Protein AF-A0A6A3MRA4-F1 (afdb_monomer)

Organism: NCBI:txid129364

Sequence (98 aa):
MQARHIGLDDGKKVLSVEVVTGSGERVVSTRAVMKQAPMAFVFTGQGSAAVNMDMDRYQESSVACEIWNRGDVTQHVRFLHPRDGAQEPEVHYGALWR

Nearest PDB structures (foldseek):
  6ta1-assembly1_G  TM=9.626E-01  e=5.360E-03  Saccharomyces cerevisiae S288C
  4nw4-assembly1_A  TM=3.435E-01  e=2.112E+00  Enterococcus faecalis V583
  4kh8-assembly1_A  TM=2.856E-01  e=4.492E+00  Enterococcus faecalis V583
  7a5k-assembly1_a3  TM=2.509E-01  e=7.431E+00  Homo sapiens
  6i9r-assembly1_a  TM=2.337E-01  e=5.777E+00  Homo sapiens

pLDDT: mean 81.36, std 22.24, range [33.72, 97.88]

Mean predicted aligned error: 11.52 Å

Solvent-accessible surface area (backbone atoms only — not comparable to full-atom values): 6564 Å² total; per-residue (Å²): 109,50,76,42,84,75,50,73,57,95,78,18,41,29,30,45,35,40,34,49,50,99,88,65,52,76,79,44,76,48,78,48,81,41,82,58,79,94,82,84,90,83,82,86,65,90,88,74,80,58,90,73,63,65,50,69,48,37,75,76,29,70,69,49,34,52,55,50,53,54,49,52,58,55,51,60,63,66,72,72,67,88,72,91,90,67,84,80,79,85,76,84,86,81,75,78,91,124

Foldseek 3Di:
DDWDFDDADPQWTKIWDWDADPVRHTDDTDIDTGHDDDDDDDDDDPPPDDVCPCVVVCVVDPVNVVVVVVVVVVVVVVVPDDDDDDDDDPDPPPDDDD

Secondary structure (DSSP, 8-state):
-EEEEEEEETTEEEEEEEEE-TT--EEEEEEEEEPPPP-------TT---TTTTHHHHHH-HHHHHHHHHHHHHHHHHTT---S--------------

Structure (mmCIF, N/CA/C/O backbone):
data_AF-A0A6A3MRA4-F1
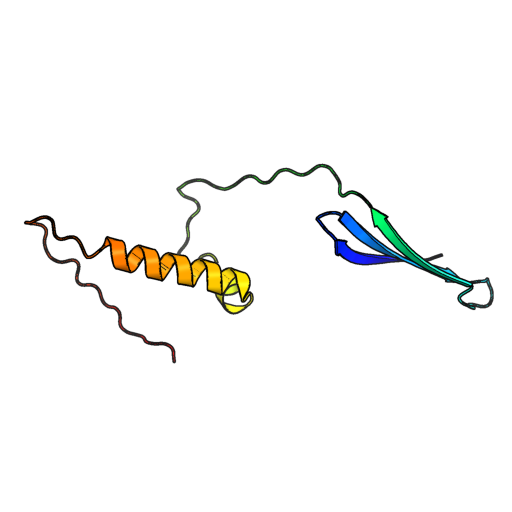#
_entry.id   AF-A0A6A3MRA4-F1
#
loop_
_atom_site.group_PDB
_atom_site.id
_atom_site.type_symbol
_atom_site.label_atom_id
_atom_site.label_alt_id
_atom_site.label_comp_id
_atom_site.label_asym_id
_atom_site.label_entity_id
_atom_site.label_seq_id
_atom_site.pdbx_PDB_ins_code
_atom_site.Cartn_x
_atom_site.Cartn_y
_atom_site.Cartn_z
_atom_site.occupancy
_atom_site.B_iso_or_equiv
_atom_site.auth_seq_id
_atom_site.auth_comp_id
_atom_site.auth_asym_id
_atom_site.auth_atom_id
_atom_site.pdbx_PDB_model_num
ATOM 1 N N . MET A 1 1 ? -15.451 11.817 20.357 1.00 85.56 1 MET A N 1
ATOM 2 C CA . MET A 1 1 ? -15.254 10.769 19.328 1.00 85.56 1 MET A CA 1
ATOM 3 C C . MET A 1 1 ? -13.976 11.081 18.570 1.00 85.56 1 MET A C 1
ATOM 5 O O . MET A 1 1 ? -13.756 12.245 18.265 1.00 85.56 1 MET A O 1
ATOM 9 N N . GLN A 1 2 ? -13.145 10.079 18.296 1.00 93.75 2 GLN A N 1
ATOM 10 C CA . GLN A 1 2 ? -11.906 10.199 17.529 1.00 93.75 2 GLN A CA 1
ATOM 11 C C . GLN A 1 2 ? -11.870 9.118 16.445 1.00 93.75 2 GLN A C 1
ATOM 13 O O . GLN A 1 2 ? -12.269 7.983 16.696 1.00 93.75 2 GLN A O 1
ATOM 18 N N . ALA A 1 3 ? -11.393 9.466 15.251 1.00 95.25 3 ALA A N 1
ATOM 19 C CA . ALA A 1 3 ? -11.182 8.527 14.156 1.00 95.25 3 ALA A CA 1
ATOM 20 C C . ALA A 1 3 ? -9.751 8.676 13.629 1.00 95.25 3 ALA A C 1
ATOM 22 O O . ALA A 1 3 ? -9.308 9.787 13.347 1.00 95.25 3 ALA A O 1
ATOM 23 N N . ARG A 1 4 ? -9.025 7.563 13.507 1.00 96.50 4 ARG A N 1
ATOM 24 C CA . ARG A 1 4 ? -7.625 7.531 13.060 1.00 96.50 4 ARG A CA 1
ATOM 25 C C . ARG A 1 4 ? -7.478 6.583 11.882 1.00 96.50 4 ARG A C 1
ATOM 27 O O . ARG A 1 4 ? -7.950 5.453 11.953 1.00 96.50 4 ARG A O 1
ATOM 34 N N . HIS A 1 5 ? -6.820 7.027 10.814 1.00 96.62 5 HIS A N 1
ATOM 35 C CA . HIS A 1 5 ? -6.440 6.145 9.712 1.00 96.62 5 HIS A CA 1
ATOM 36 C C . HIS A 1 5 ? -5.337 5.201 10.184 1.00 96.62 5 HIS A C 1
ATOM 38 O O . HIS A 1 5 ? -4.298 5.662 10.645 1.00 96.62 5 HIS A O 1
ATOM 44 N N . ILE A 1 6 ? -5.589 3.896 10.092 1.00 97.38 6 ILE A N 1
ATOM 45 C CA . ILE A 1 6 ? -4.681 2.860 10.604 1.00 97.38 6 ILE A CA 1
ATOM 46 C C . ILE A 1 6 ? -4.144 1.931 9.515 1.00 97.38 6 ILE A C 1
ATOM 48 O O . ILE A 1 6 ? -3.298 1.092 9.801 1.00 97.38 6 ILE A O 1
ATOM 52 N N . GLY A 1 7 ? -4.618 2.060 8.276 1.00 96.75 7 GLY A N 1
ATOM 53 C CA . GLY A 1 7 ? -4.109 1.268 7.165 1.00 96.75 7 GLY A CA 1
ATOM 54 C C . GLY A 1 7 ? -5.094 1.130 6.016 1.00 96.75 7 GLY A C 1
ATOM 55 O O . GLY A 1 7 ? -6.135 1.792 5.970 1.00 96.75 7 GLY A O 1
ATOM 56 N N . LEU A 1 8 ? -4.747 0.235 5.097 1.00 96.81 8 LEU A N 1
ATOM 57 C CA . LEU A 1 8 ? -5.537 -0.091 3.918 1.00 96.81 8 LEU A CA 1
ATOM 58 C C . LEU A 1 8 ? -5.953 -1.561 3.930 1.00 96.81 8 LEU A C 1
ATOM 60 O O . LEU A 1 8 ? -5.242 -2.410 4.460 1.00 96.81 8 LEU A O 1
ATOM 64 N N . ASP A 1 9 ? -7.101 -1.836 3.326 1.00 96.12 9 ASP A N 1
ATOM 65 C CA . ASP A 1 9 ? -7.666 -3.170 3.151 1.00 96.12 9 ASP A CA 1
ATOM 66 C C . ASP A 1 9 ? -8.297 -3.237 1.761 1.00 96.12 9 ASP A C 1
ATOM 68 O O . ASP A 1 9 ? -9.292 -2.558 1.503 1.00 96.12 9 ASP A O 1
ATOM 72 N N . ASP A 1 10 ? -7.648 -3.948 0.839 1.00 95.00 10 ASP A N 1
ATOM 73 C CA . ASP A 1 10 ? -8.056 -4.035 -0.571 1.00 95.00 10 ASP A CA 1
ATOM 74 C C . ASP A 1 10 ? -8.335 -2.651 -1.204 1.00 95.00 10 ASP A C 1
ATOM 76 O O . ASP A 1 10 ? -9.408 -2.351 -1.730 1.00 95.00 10 ASP A O 1
ATOM 80 N N . GLY A 1 11 ? -7.388 -1.721 -1.024 1.00 93.12 11 GLY A N 1
ATOM 81 C CA . GLY A 1 11 ? -7.504 -0.340 -1.509 1.00 93.12 11 GLY A CA 1
ATOM 82 C C . GLY A 1 11 ? -8.527 0.534 -0.765 1.00 93.12 11 GLY A C 1
ATOM 83 O O . GLY A 1 11 ? -8.666 1.717 -1.076 1.00 93.12 11 GLY A O 1
ATOM 84 N N . LYS A 1 12 ? -9.232 0.016 0.247 1.00 96.75 12 LYS A N 1
ATOM 85 C CA . LYS A 1 12 ? -10.144 0.787 1.111 1.00 96.75 12 LYS A CA 1
ATOM 86 C C . LYS A 1 12 ? -9.393 1.316 2.327 1.00 96.75 12 LYS A C 1
ATOM 88 O O . LYS A 1 12 ? -8.517 0.646 2.863 1.00 96.75 12 LYS A O 1
ATOM 93 N N . LYS A 1 13 ? -9.736 2.521 2.787 1.00 96.81 13 LYS A N 1
ATOM 94 C CA . LYS A 1 13 ? -9.187 3.077 4.031 1.00 96.81 13 LYS A CA 1
ATOM 95 C C . LYS A 1 13 ? -9.789 2.363 5.226 1.00 96.81 13 LYS A C 1
ATOM 97 O O . LYS A 1 13 ? -11.003 2.179 5.296 1.00 96.81 13 LYS A O 1
ATOM 102 N N . VAL A 1 14 ? -8.940 2.049 6.190 1.00 97.88 14 VAL A N 1
ATOM 103 C CA . VAL A 1 14 ? -9.332 1.485 7.473 1.00 97.88 14 VAL A CA 1
ATOM 104 C C . VAL A 1 14 ? -9.158 2.543 8.551 1.00 97.88 14 VAL A C 1
ATOM 106 O O . VAL A 1 14 ? -8.061 3.070 8.751 1.00 97.88 14 VAL A O 1
ATOM 109 N N . LEU A 1 15 ? -10.240 2.847 9.262 1.00 97.50 15 LEU A N 1
ATOM 110 C CA . LEU A 1 15 ? -10.239 3.769 10.390 1.00 97.50 15 LEU A CA 1
ATOM 111 C C . LEU A 1 15 ? -10.461 3.007 11.698 1.00 97.50 15 LEU A C 1
ATOM 113 O O . LEU A 1 15 ? -11.393 2.208 11.792 1.00 97.50 15 LEU A O 1
ATOM 117 N N . SER A 1 16 ? -9.651 3.302 12.712 1.00 97.06 16 SER A N 1
ATOM 118 C CA . SER A 1 16 ? -9.997 3.017 14.106 1.00 97.06 16 SER A CA 1
ATOM 119 C C . SER A 1 16 ? -10.868 4.153 14.624 1.00 97.06 16 SER A C 1
ATOM 121 O O . SER A 1 16 ? -10.469 5.316 14.533 1.00 97.06 16 SER A O 1
ATOM 123 N N . VAL A 1 17 ? -12.049 3.829 15.139 1.00 96.94 17 VAL A N 1
ATOM 124 C CA . VAL A 1 17 ? -13.006 4.793 15.682 1.00 96.94 17 VAL A CA 1
ATOM 125 C C . VAL A 1 17 ? -13.213 4.515 17.163 1.00 96.94 17 VAL A C 1
ATOM 127 O O . VAL A 1 17 ? -13.580 3.408 17.558 1.00 96.94 17 VAL A O 1
ATOM 130 N N . GLU A 1 18 ? -13.010 5.545 17.976 1.00 96.69 18 GLU A N 1
ATOM 131 C CA . GLU A 1 18 ? -13.149 5.500 19.427 1.00 96.69 18 GLU A CA 1
ATOM 132 C C . GLU A 1 18 ? -14.124 6.579 19.902 1.00 96.69 18 GLU A C 1
ATOM 134 O O . GLU A 1 18 ? -14.044 7.752 19.521 1.00 96.69 18 GLU A O 1
ATOM 139 N N . VAL A 1 19 ? -15.058 6.195 20.767 1.00 95.81 19 VAL A N 1
ATOM 140 C CA . VAL A 1 19 ? -15.954 7.133 21.451 1.00 95.81 19 VAL A CA 1
ATOM 141 C C . VAL A 1 19 ? -15.642 7.079 22.936 1.00 95.81 19 VAL A C 1
ATOM 143 O O . VAL A 1 19 ? -15.592 5.999 23.524 1.00 95.81 19 VAL A O 1
ATOM 146 N N . VAL A 1 20 ? -15.428 8.257 23.516 1.00 94.69 20 VAL A N 1
ATOM 147 C CA . VAL A 1 20 ? -15.178 8.452 24.943 1.00 94.69 20 VAL A CA 1
ATOM 148 C C . VAL A 1 20 ? -16.291 9.306 25.540 1.00 94.69 20 VAL A C 1
ATOM 150 O O . VAL A 1 20 ? -16.839 10.169 24.847 1.00 94.69 20 VAL A O 1
ATOM 153 N N . THR A 1 21 ? -16.632 9.056 26.799 1.00 92.88 21 THR A N 1
ATOM 154 C CA . THR A 1 21 ? -17.547 9.890 27.589 1.00 92.88 21 THR A CA 1
ATOM 155 C C . THR A 1 21 ? -16.887 11.221 27.961 1.00 92.88 21 THR A C 1
ATOM 157 O O . THR A 1 21 ? -15.685 11.414 27.772 1.00 92.88 21 THR A O 1
ATOM 160 N N . GLY A 1 22 ? -17.657 12.142 28.553 1.00 90.50 22 GLY A N 1
ATOM 161 C CA . GLY A 1 22 ? -17.105 13.382 29.113 1.00 90.50 22 GLY A CA 1
ATOM 162 C C . GLY A 1 22 ? -16.084 13.157 30.240 1.00 90.50 22 GLY A C 1
ATOM 163 O O . GLY A 1 22 ? -15.242 14.019 30.462 1.00 90.50 22 GLY A O 1
ATOM 164 N N . SER A 1 23 ? -16.116 11.996 30.909 1.00 92.94 23 SER A N 1
ATOM 165 C CA . SER A 1 23 ? -15.128 11.590 31.920 1.00 92.94 23 SER A CA 1
ATOM 166 C C . SER A 1 23 ? -13.880 10.916 31.330 1.00 92.94 23 SER A C 1
ATOM 168 O O . SER A 1 23 ? -12.972 10.565 32.077 1.00 92.94 23 SER A O 1
ATOM 170 N N . GLY A 1 24 ? -13.813 10.734 30.006 1.00 88.75 24 GLY A N 1
ATOM 171 C CA . GLY A 1 24 ? -12.684 10.100 29.318 1.00 88.75 24 GLY A CA 1
ATOM 172 C C . GLY A 1 24 ? -12.749 8.571 29.246 1.00 88.75 24 GLY A C 1
ATOM 173 O O . GLY A 1 24 ? -11.842 7.947 28.699 1.00 88.75 24 GLY A O 1
ATOM 174 N N . GLU A 1 25 ? -13.820 7.950 29.742 1.00 92.94 25 GLU A N 1
ATOM 175 C CA . GLU A 1 25 ? -14.018 6.504 29.644 1.00 92.94 25 GLU A CA 1
ATOM 176 C C . GLU A 1 25 ? -14.352 6.100 28.202 1.00 92.94 25 GLU A C 1
ATOM 178 O O . GLU A 1 25 ? -15.258 6.659 27.578 1.00 92.94 25 GLU A O 1
ATOM 183 N N . ARG A 1 26 ? -13.631 5.115 27.655 1.00 92.75 26 ARG A N 1
ATOM 184 C CA . ARG A 1 26 ? -13.883 4.594 26.305 1.00 92.75 26 ARG A CA 1
ATOM 185 C C . ARG A 1 26 ? -15.095 3.667 26.310 1.00 92.75 26 ARG A C 1
ATOM 187 O O . ARG A 1 26 ? -15.033 2.571 26.853 1.00 92.75 26 ARG A O 1
ATOM 194 N N . VAL A 1 27 ? -16.139 4.073 25.597 1.00 95.31 27 VAL A N 1
ATOM 195 C CA . VAL A 1 27 ? -17.417 3.348 25.509 1.00 95.31 27 VAL A CA 1
ATOM 196 C C . VAL A 1 27 ? -17.605 2.599 24.195 1.00 95.31 27 VAL A C 1
ATOM 198 O O . VAL A 1 27 ? -18.325 1.608 24.152 1.00 95.31 27 VAL A O 1
ATOM 201 N N . VAL A 1 28 ? -16.944 3.031 23.117 1.00 94.81 28 VAL A N 1
ATOM 202 C CA . VAL A 1 28 ? -16.987 2.340 21.818 1.00 94.81 28 VAL A CA 1
ATOM 203 C C . VAL A 1 28 ? -15.588 2.263 21.231 1.00 94.81 28 VAL A C 1
ATOM 205 O O . VAL A 1 28 ? -14.839 3.241 21.259 1.00 94.81 28 VAL A O 1
ATOM 208 N N . SER A 1 29 ? -15.263 1.107 20.656 1.00 95.38 29 SER A N 1
ATOM 209 C CA . SER A 1 29 ? -14.085 0.903 19.821 1.00 95.38 29 SER A CA 1
ATOM 210 C C . SER A 1 29 ? -14.465 0.023 18.643 1.00 95.38 29 SER A C 1
ATOM 212 O O . SER A 1 29 ? -14.958 -1.087 18.830 1.00 95.38 29 SER A O 1
ATOM 214 N N . THR A 1 30 ? -14.302 0.544 17.431 1.00 96.31 30 THR A N 1
ATOM 215 C CA . THR A 1 30 ? -14.708 -0.157 16.212 1.00 96.31 30 THR A CA 1
ATOM 216 C C . THR A 1 30 ? -13.789 0.164 15.037 1.00 96.31 30 THR A C 1
ATOM 218 O O . THR A 1 30 ? -13.040 1.143 15.059 1.00 96.31 30 THR A O 1
ATOM 221 N N . ARG A 1 31 ? -13.856 -0.675 14.002 1.00 96.50 31 ARG A N 1
ATOM 222 C CA . ARG A 1 31 ? -13.145 -0.511 12.734 1.00 96.50 31 ARG A CA 1
ATOM 223 C C . ARG A 1 31 ? -14.144 -0.128 11.649 1.00 96.50 31 ARG A C 1
ATOM 225 O O . ARG A 1 31 ? -15.112 -0.847 11.421 1.00 96.50 31 ARG A O 1
ATOM 232 N N . ALA A 1 32 ? -13.877 0.966 10.944 1.00 96.31 32 ALA A N 1
ATOM 233 C CA . ALA A 1 32 ? -14.630 1.357 9.756 1.00 96.31 32 ALA A CA 1
ATOM 234 C C . ALA A 1 32 ? -13.784 1.130 8.499 1.00 96.31 32 ALA A C 1
ATOM 236 O O . ALA A 1 32 ? -12.624 1.538 8.448 1.00 96.31 32 ALA A O 1
ATOM 237 N N . VAL A 1 33 ? -14.369 0.492 7.485 1.00 97.00 33 VAL A N 1
ATOM 238 C CA . VAL A 1 33 ? -13.748 0.282 6.171 1.00 97.00 33 VAL A CA 1
ATOM 239 C C . VAL A 1 33 ? -14.477 1.158 5.159 1.00 97.00 33 VAL A C 1
ATOM 241 O O . VAL A 1 33 ? -15.688 1.036 4.990 1.00 97.00 33 VAL A O 1
ATOM 244 N N . MET A 1 34 ? -13.756 2.069 4.507 1.00 95.56 34 MET A N 1
ATOM 245 C CA . MET A 1 34 ? -14.337 3.092 3.636 1.00 95.56 34 MET A CA 1
ATOM 246 C C 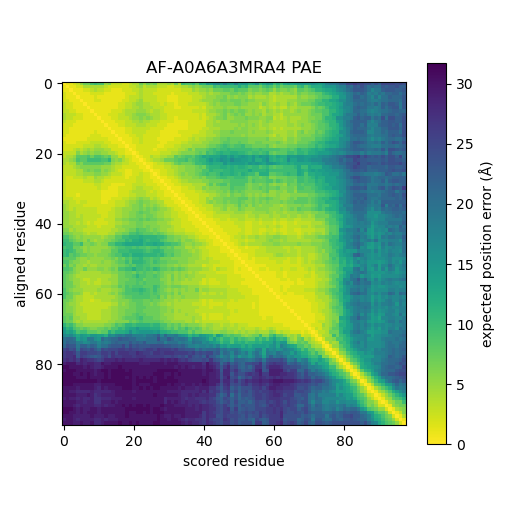. MET A 1 34 ? -13.634 3.151 2.282 1.00 95.56 34 MET A C 1
ATOM 248 O O . MET A 1 34 ? -12.415 3.013 2.187 1.00 95.56 34 MET A O 1
ATOM 252 N N . LYS A 1 35 ? -14.403 3.394 1.217 1.00 96.00 35 LYS A N 1
ATOM 253 C CA . LYS A 1 35 ? -13.864 3.555 -0.138 1.00 96.00 35 LYS A CA 1
ATOM 254 C C . LYS A 1 35 ? -12.934 4.776 -0.207 1.00 96.00 35 LYS A C 1
ATOM 256 O O . LYS A 1 35 ? -13.227 5.816 0.382 1.00 96.00 35 LYS A O 1
ATOM 261 N N . GLN A 1 36 ? -11.830 4.656 -0.941 1.00 94.69 36 GLN A N 1
ATOM 262 C CA . GLN A 1 36 ? -10.993 5.800 -1.308 1.00 94.69 36 GLN A CA 1
ATOM 263 C C . GLN A 1 36 ? -11.671 6.679 -2.369 1.00 94.69 36 GLN A C 1
ATOM 265 O O . GLN A 1 36 ? -12.598 6.249 -3.061 1.00 94.69 36 GLN A O 1
ATOM 270 N N . ALA A 1 37 ? -11.203 7.923 -2.497 1.00 95.19 37 ALA A N 1
ATOM 271 C CA . ALA A 1 37 ? -11.595 8.769 -3.618 1.00 95.19 37 ALA A CA 1
ATOM 272 C C . ALA A 1 37 ? -11.226 8.084 -4.952 1.00 95.19 37 ALA A C 1
ATOM 274 O O . ALA A 1 37 ? -10.251 7.328 -4.985 1.00 95.19 37 ALA A O 1
ATOM 275 N N . PRO A 1 38 ? -11.983 8.315 -6.041 1.00 95.81 38 PRO A N 1
ATOM 276 C CA . PRO A 1 38 ? -11.623 7.801 -7.358 1.00 95.81 38 PRO A CA 1
ATOM 277 C C . PRO A 1 38 ? -10.181 8.169 -7.721 1.00 95.81 38 PRO A C 1
ATOM 279 O O . PRO A 1 38 ? -9.770 9.315 -7.548 1.00 95.81 38 PRO A O 1
ATOM 282 N N . MET A 1 39 ? -9.425 7.189 -8.211 1.00 94.31 39 MET A N 1
ATOM 283 C CA . MET A 1 39 ? -8.003 7.334 -8.504 1.00 94.31 39 MET A CA 1
ATOM 284 C C . MET A 1 39 ? -7.638 6.613 -9.799 1.00 94.31 39 MET A C 1
ATOM 286 O O . MET A 1 39 ? -8.251 5.603 -10.147 1.00 94.31 39 MET A O 1
ATOM 290 N N . ALA A 1 40 ? -6.635 7.139 -10.497 1.00 96.44 40 ALA A N 1
ATOM 291 C CA . ALA A 1 40 ? -6.076 6.556 -11.708 1.00 96.44 40 ALA A CA 1
ATOM 292 C C . ALA A 1 40 ? -4.555 6.438 -11.559 1.00 96.44 40 ALA A C 1
ATOM 294 O O . ALA A 1 40 ? -3.917 7.329 -10.998 1.00 96.44 40 ALA A O 1
ATOM 295 N N . PHE A 1 41 ? -3.985 5.350 -12.077 1.00 94.88 41 PHE A N 1
ATOM 296 C CA . PHE A 1 41 ? -2.540 5.158 -12.175 1.00 94.88 41 PHE A CA 1
ATOM 297 C C . PHE A 1 41 ? -2.098 5.483 -13.602 1.00 94.88 41 PHE A C 1
ATOM 299 O O . PHE A 1 41 ? -2.604 4.890 -14.553 1.00 94.88 41 PHE A O 1
ATOM 306 N N . VAL A 1 42 ? -1.171 6.429 -13.748 1.00 96.19 42 VAL A N 1
ATOM 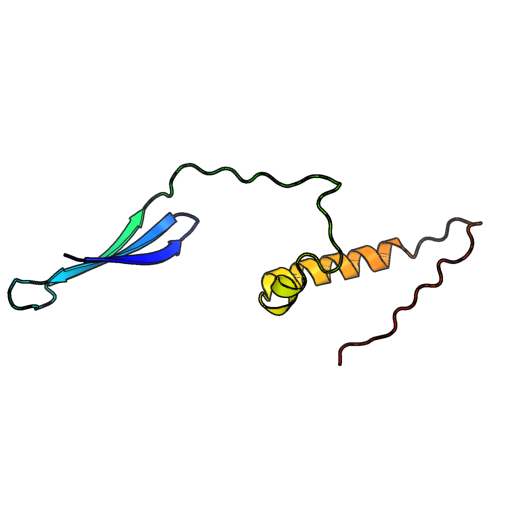307 C CA . VAL A 1 42 ? -0.592 6.823 -15.038 1.00 96.19 42 VAL A CA 1
ATOM 308 C C . VAL A 1 42 ? 0.909 6.586 -14.964 1.00 96.19 42 VAL A C 1
ATOM 310 O O . VAL A 1 42 ? 1.565 7.065 -14.042 1.00 96.19 42 VAL A O 1
ATOM 313 N N . PHE A 1 43 ? 1.438 5.824 -15.916 1.00 95.88 43 PHE A N 1
ATOM 314 C CA . PHE A 1 43 ? 2.844 5.431 -15.957 1.00 95.88 43 PHE A CA 1
ATOM 315 C C . PHE A 1 43 ? 3.610 6.324 -16.932 1.00 95.88 43 PHE A C 1
ATOM 317 O O . PHE A 1 43 ? 3.110 6.642 -18.013 1.00 95.88 43 PHE A O 1
ATOM 324 N N . THR A 1 44 ? 4.812 6.745 -16.545 1.00 95.44 44 THR A N 1
ATOM 325 C CA . THR A 1 44 ? 5.669 7.585 -17.386 1.00 95.44 44 THR A CA 1
ATOM 326 C C . THR A 1 44 ? 6.240 6.793 -18.560 1.00 95.44 44 THR A C 1
ATOM 328 O O . THR A 1 44 ? 6.487 5.592 -18.463 1.00 95.44 44 THR A O 1
ATOM 331 N N . GLY A 1 45 ? 6.438 7.478 -19.687 1.00 94.19 45 GLY A N 1
ATOM 332 C CA . GLY A 1 45 ? 7.059 6.907 -20.880 1.00 94.19 45 GLY A CA 1
ATOM 333 C C . GLY A 1 45 ? 8.582 7.061 -20.903 1.00 94.19 45 GLY A C 1
ATOM 334 O O . GLY A 1 45 ? 9.215 7.463 -19.929 1.00 94.19 45 GLY A O 1
ATOM 335 N N . GLN A 1 46 ? 9.169 6.773 -22.064 1.00 93.62 46 GLN A N 1
ATOM 336 C CA . GLN A 1 46 ? 10.593 6.985 -22.332 1.00 93.62 46 GLN A CA 1
ATOM 337 C C . GLN A 1 46 ? 11.030 8.444 -22.099 1.00 93.62 46 GLN A C 1
ATOM 339 O O . GLN A 1 46 ? 10.267 9.378 -22.341 1.00 93.62 46 GLN A O 1
ATOM 344 N N . GLY A 1 47 ? 12.282 8.636 -21.677 1.00 94.44 47 GLY A N 1
ATOM 345 C CA . GLY A 1 47 ? 12.871 9.957 -21.417 1.00 94.44 47 GLY A CA 1
ATOM 346 C C . GLY A 1 47 ? 12.826 10.411 -19.954 1.00 94.44 47 GLY A C 1
ATOM 347 O O . GLY A 1 47 ? 13.512 11.366 -19.614 1.00 94.44 47 GLY A O 1
ATOM 348 N N . SER A 1 48 ? 12.091 9.715 -19.078 1.00 94.81 48 SER A N 1
ATOM 349 C CA . SER A 1 48 ? 12.082 9.991 -17.631 1.00 94.81 48 SER A CA 1
ATOM 350 C C . SER A 1 48 ? 13.081 9.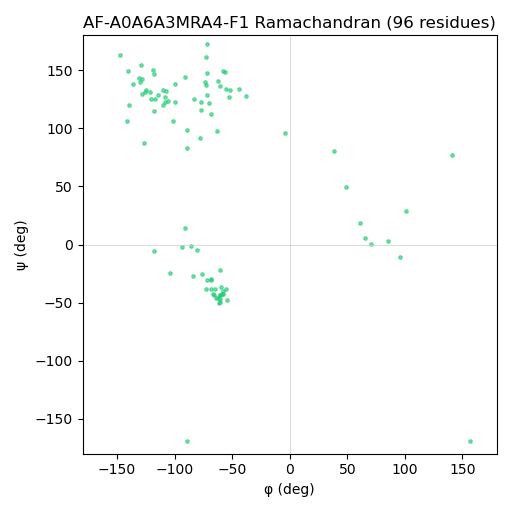151 -16.824 1.00 94.81 48 SER A C 1
ATOM 352 O O . SER A 1 48 ? 13.140 9.292 -15.606 1.00 94.81 48 SER A O 1
ATOM 354 N N . ALA A 1 49 ? 13.818 8.242 -17.469 1.00 91.25 49 ALA A N 1
ATOM 355 C CA . ALA A 1 49 ? 14.744 7.340 -16.788 1.00 91.25 49 ALA A CA 1
ATOM 356 C C . ALA A 1 49 ? 16.010 8.075 -16.320 1.00 91.25 49 ALA A C 1
ATOM 358 O O . ALA A 1 49 ? 16.569 8.890 -17.056 1.00 91.25 49 ALA A O 1
ATOM 359 N N . ALA A 1 50 ? 16.485 7.736 -15.122 1.00 92.12 50 ALA A N 1
ATOM 360 C CA . ALA A 1 50 ? 17.714 8.258 -14.534 1.00 92.12 50 ALA A CA 1
ATOM 361 C C . ALA A 1 50 ? 18.615 7.117 -14.035 1.00 92.12 50 ALA A C 1
ATOM 363 O O . ALA A 1 50 ? 18.140 6.027 -13.710 1.00 92.12 50 ALA A O 1
ATOM 364 N N . VAL A 1 51 ? 19.925 7.369 -13.963 1.00 90.94 51 VAL A N 1
ATOM 365 C CA . VAL A 1 51 ? 20.878 6.430 -13.346 1.00 90.94 51 VAL A CA 1
ATOM 366 C C . VAL A 1 51 ? 20.495 6.229 -11.878 1.00 90.94 51 VAL A C 1
ATOM 368 O O . VAL A 1 51 ? 20.173 7.196 -11.194 1.00 90.94 51 VAL A O 1
ATOM 371 N N . ASN A 1 52 ? 20.530 4.979 -11.407 1.00 89.31 52 ASN A N 1
ATOM 372 C CA . ASN A 1 52 ? 20.107 4.567 -10.060 1.00 89.31 52 ASN A CA 1
ATOM 373 C C . ASN A 1 52 ? 18.631 4.835 -9.713 1.00 89.31 52 ASN A C 1
ATOM 375 O O . ASN A 1 52 ? 18.267 4.799 -8.537 1.00 89.31 52 ASN A O 1
ATOM 379 N N . MET A 1 53 ? 17.762 5.055 -10.706 1.00 91.62 53 MET A N 1
ATOM 380 C CA . MET A 1 53 ? 16.320 5.139 -10.465 1.00 91.62 53 MET A CA 1
ATOM 381 C C . MET A 1 53 ? 15.818 3.877 -9.743 1.00 91.62 53 MET A C 1
ATOM 383 O O . MET A 1 53 ? 16.174 2.761 -10.114 1.00 91.62 53 MET A O 1
ATOM 387 N N . ASP A 1 54 ? 14.999 4.077 -8.708 1.00 91.75 54 ASP A N 1
ATOM 388 C CA . ASP A 1 54 ? 14.361 3.041 -7.881 1.00 91.75 54 ASP A CA 1
ATOM 389 C C . ASP A 1 54 ? 15.287 2.148 -7.028 1.00 91.75 54 ASP A C 1
ATOM 391 O O . ASP A 1 54 ? 14.788 1.260 -6.332 1.00 91.75 54 ASP A O 1
ATOM 395 N N . MET A 1 55 ? 16.600 2.409 -6.980 1.00 92.69 55 MET A N 1
ATOM 396 C CA . MET A 1 55 ? 17.529 1.607 -6.164 1.00 92.69 55 MET A CA 1
ATOM 397 C C . MET A 1 55 ? 17.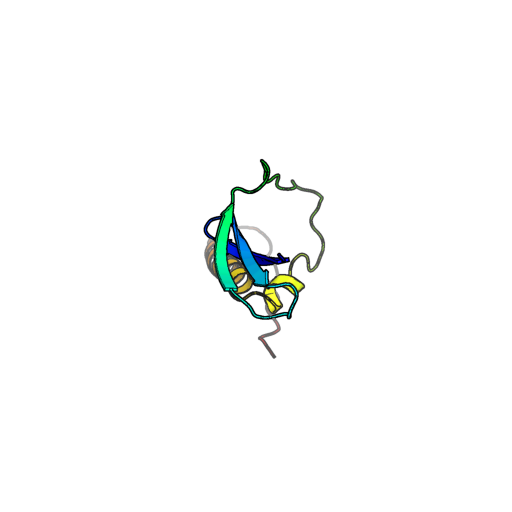328 1.783 -4.652 1.00 92.69 55 MET A C 1
ATOM 399 O O . MET A 1 55 ? 17.475 0.817 -3.906 1.00 92.69 55 MET A O 1
ATOM 403 N N . ASP A 1 56 ? 16.885 2.956 -4.191 1.00 94.50 56 ASP A N 1
ATOM 404 C CA . ASP A 1 56 ? 16.485 3.140 -2.786 1.00 94.50 56 ASP A CA 1
ATOM 405 C C . ASP A 1 56 ? 15.316 2.205 -2.434 1.00 94.50 56 ASP A C 1
ATOM 407 O O . ASP A 1 56 ? 15.317 1.499 -1.425 1.00 94.50 56 ASP A O 1
ATOM 411 N N . ARG A 1 57 ? 14.331 2.108 -3.336 1.00 91.00 57 ARG A N 1
ATOM 412 C CA . ARG A 1 57 ? 13.155 1.255 -3.139 1.00 91.00 57 ARG A CA 1
ATOM 413 C C . ARG A 1 57 ? 13.486 -0.230 -3.259 1.00 91.00 57 ARG A C 1
ATOM 415 O O . ARG A 1 57 ? 12.852 -1.037 -2.580 1.00 91.00 57 ARG A O 1
ATOM 422 N N . TYR A 1 58 ? 14.474 -0.583 -4.080 1.00 92.69 58 TYR A N 1
ATOM 423 C CA . TYR A 1 58 ? 15.041 -1.928 -4.136 1.00 92.69 58 TYR A CA 1
ATOM 424 C C . TYR A 1 58 ? 15.610 -2.354 -2.773 1.00 92.69 58 TYR A C 1
ATOM 426 O O . TYR A 1 58 ? 15.358 -3.473 -2.333 1.00 92.69 58 TYR A O 1
ATOM 434 N N . GLN A 1 59 ? 16.322 -1.461 -2.078 1.00 93.50 59 GLN A N 1
ATOM 435 C CA . GLN A 1 59 ? 16.906 -1.755 -0.765 1.00 93.50 59 GLN A CA 1
ATOM 436 C C . GLN A 1 59 ? 15.856 -1.834 0.352 1.00 93.50 59 GLN A C 1
ATOM 438 O O . GLN A 1 59 ? 15.953 -2.688 1.232 1.00 93.50 59 GLN A O 1
ATOM 443 N N . GLU A 1 60 ? 14.8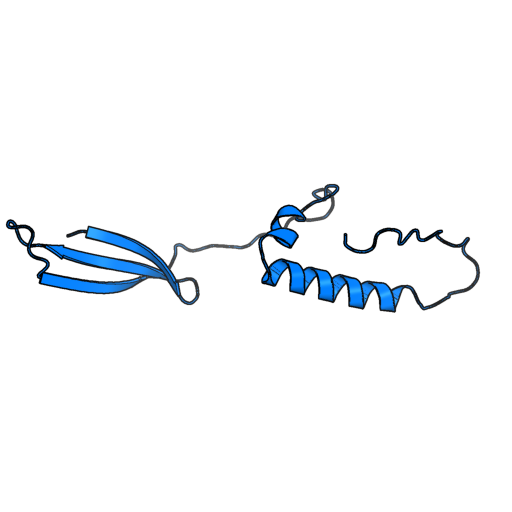41 -0.969 0.321 1.00 97.00 60 GLU A N 1
ATOM 444 C CA . GLU A 1 60 ? 13.852 -0.863 1.403 1.00 97.00 60 GLU A CA 1
ATOM 445 C C . GLU A 1 60 ? 12.696 -1.871 1.306 1.00 97.00 60 GLU A C 1
ATOM 447 O O . GLU A 1 60 ? 12.083 -2.217 2.318 1.00 97.00 60 GLU A O 1
ATOM 452 N N . SER A 1 61 ? 12.345 -2.328 0.099 1.00 96.75 61 SER A N 1
ATOM 453 C CA . SER A 1 61 ? 11.156 -3.152 -0.131 1.00 96.75 61 SER A CA 1
ATOM 454 C C . SER A 1 61 ? 11.515 -4.530 -0.671 1.00 96.75 61 SER A C 1
ATOM 456 O O . SER A 1 61 ? 11.924 -4.675 -1.820 1.00 96.75 61 SER A O 1
ATOM 458 N N . SER A 1 62 ? 11.240 -5.571 0.121 1.00 96.69 62 SER A N 1
ATOM 459 C CA . SER A 1 62 ? 11.399 -6.969 -0.303 1.00 96.69 62 SER A CA 1
ATOM 460 C C . SER A 1 62 ? 10.623 -7.292 -1.583 1.00 96.69 62 SER A C 1
ATOM 462 O O . SER A 1 62 ? 11.138 -7.984 -2.455 1.00 96.69 62 SER A O 1
ATOM 464 N N . VAL A 1 63 ? 9.417 -6.734 -1.732 1.00 96.00 63 VAL A N 1
ATOM 465 C CA . VAL A 1 63 ? 8.583 -6.901 -2.931 1.00 96.00 63 VAL A CA 1
ATOM 466 C C . VAL A 1 63 ? 9.228 -6.242 -4.151 1.00 96.00 63 VAL A C 1
ATOM 468 O O . VAL A 1 63 ? 9.247 -6.835 -5.226 1.00 96.00 63 VAL A O 1
ATOM 471 N N . ALA A 1 64 ? 9.771 -5.028 -4.005 1.00 93.38 64 ALA A N 1
ATOM 472 C CA . ALA A 1 64 ? 10.478 -4.372 -5.103 1.00 93.38 64 ALA A CA 1
ATOM 473 C C . ALA A 1 64 ? 11.733 -5.168 -5.495 1.00 93.38 64 ALA A C 1
ATOM 475 O O . ALA A 1 64 ? 11.927 -5.451 -6.675 1.00 93.38 64 ALA A O 1
ATOM 476 N N . CYS A 1 65 ? 12.525 -5.590 -4.507 1.00 93.88 65 CYS A N 1
ATOM 477 C CA . CYS A 1 65 ? 13.711 -6.423 -4.693 1.00 93.88 65 CYS A CA 1
ATOM 478 C C . CYS A 1 65 ? 13.403 -7.716 -5.464 1.00 93.88 65 CYS A C 1
ATOM 480 O O . CYS A 1 65 ? 14.062 -8.024 -6.454 1.00 93.88 65 CYS A O 1
ATOM 482 N N . GLU A 1 66 ? 12.350 -8.441 -5.082 1.00 95.31 66 GLU A N 1
ATOM 483 C CA . GLU A 1 66 ? 11.929 -9.665 -5.771 1.00 95.31 66 GLU A CA 1
ATOM 484 C C . GLU A 1 66 ? 11.555 -9.415 -7.243 1.00 95.31 66 GLU A C 1
ATOM 486 O O . GLU A 1 66 ? 11.960 -10.175 -8.127 1.00 95.31 66 GLU A O 1
ATOM 491 N N . ILE A 1 67 ? 10.815 -8.337 -7.527 1.00 93.50 67 ILE A N 1
ATOM 492 C CA . ILE A 1 67 ? 10.421 -7.972 -8.896 1.00 93.50 67 ILE A CA 1
ATOM 493 C C . ILE A 1 67 ? 11.655 -7.686 -9.759 1.00 93.50 67 ILE A C 1
ATOM 495 O O . ILE A 1 67 ? 11.734 -8.197 -10.880 1.00 93.50 67 ILE A O 1
ATOM 499 N N . TRP A 1 68 ? 12.605 -6.910 -9.233 1.00 92.19 68 TRP A N 1
ATOM 500 C CA . TRP A 1 68 ? 13.872 -6.605 -9.900 1.00 92.19 68 TRP A CA 1
ATOM 501 C C . TRP A 1 68 ? 14.694 -7.871 -10.156 1.00 92.19 68 TRP A C 1
ATOM 503 O O . TRP A 1 68 ? 15.046 -8.144 -11.301 1.00 92.19 68 TRP A O 1
ATOM 513 N N . ASN A 1 69 ? 14.888 -8.711 -9.134 1.00 92.19 69 ASN A N 1
ATOM 514 C CA . ASN A 1 69 ? 15.639 -9.964 -9.248 1.00 92.19 69 ASN A CA 1
ATOM 515 C C . ASN A 1 69 ? 15.048 -10.905 -10.308 1.00 92.19 69 ASN A C 1
ATOM 517 O O . ASN A 1 69 ? 15.778 -11.518 -11.088 1.00 92.19 69 ASN A O 1
ATOM 521 N N . ARG A 1 70 ? 13.715 -11.003 -10.390 1.00 90.62 70 ARG A N 1
ATOM 522 C CA . ARG A 1 70 ? 13.043 -11.787 -11.438 1.00 90.62 70 ARG A CA 1
ATOM 523 C C . ARG A 1 70 ? 13.291 -11.211 -12.836 1.00 90.62 70 ARG A C 1
ATOM 525 O O . ARG A 1 70 ? 13.446 -11.974 -13.796 1.00 90.62 70 ARG A O 1
ATOM 532 N N . GLY A 1 71 ? 13.308 -9.884 -12.957 1.00 87.00 71 GLY A N 1
ATOM 533 C CA . GLY A 1 71 ? 13.653 -9.181 -14.192 1.00 87.00 71 GLY A CA 1
ATOM 534 C C . GLY A 1 71 ? 15.076 -9.498 -14.649 1.00 87.00 71 GLY A C 1
ATOM 535 O O . GLY A 1 71 ? 15.263 -9.935 -15.785 1.00 87.00 71 GLY A O 1
ATOM 536 N N . ASP A 1 72 ? 16.047 -9.389 -13.743 1.00 85.19 72 ASP A N 1
ATOM 537 C CA . ASP A 1 72 ? 17.461 -9.644 -14.024 1.00 85.19 72 ASP A CA 1
ATOM 538 C C . ASP A 1 72 ? 17.710 -11.075 -14.494 1.00 85.19 72 ASP A C 1
ATOM 540 O O . ASP A 1 72 ? 18.361 -11.277 -15.521 1.00 85.19 72 ASP A O 1
ATOM 544 N N . VAL A 1 73 ? 17.144 -12.076 -13.812 1.00 78.19 73 VAL A N 1
ATOM 545 C CA . VAL A 1 73 ? 17.265 -13.488 -14.223 1.00 78.19 73 VAL A CA 1
ATOM 546 C C . VAL A 1 73 ? 16.725 -13.691 -15.642 1.00 78.19 73 VAL A C 1
ATOM 548 O O . VAL A 1 73 ? 17.351 -14.361 -16.462 1.00 78.19 73 VAL A O 1
ATOM 551 N N . THR A 1 74 ? 15.588 -13.071 -15.963 1.00 72.62 74 THR A N 1
ATOM 552 C CA . THR A 1 74 ? 14.970 -13.172 -17.294 1.00 72.62 74 THR A CA 1
ATOM 5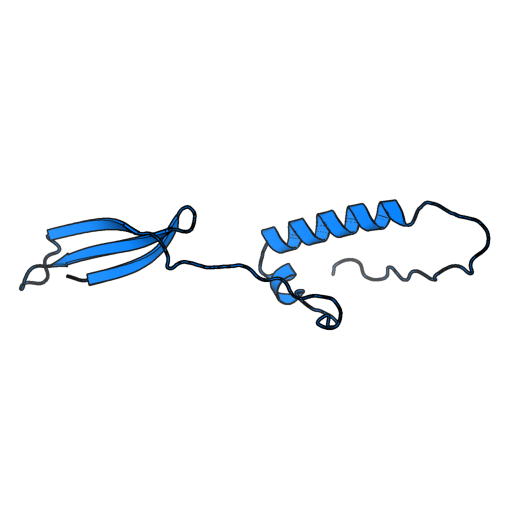53 C C . THR A 1 74 ? 15.813 -12.471 -18.365 1.00 72.62 74 THR A C 1
ATOM 555 O O . THR A 1 74 ? 15.949 -12.975 -19.482 1.00 72.62 74 THR A O 1
ATOM 558 N N . GLN A 1 75 ? 16.411 -11.325 -18.032 1.00 60.84 75 GLN A N 1
ATOM 559 C CA . GLN A 1 75 ? 17.271 -10.569 -18.938 1.00 60.84 75 GLN A CA 1
ATOM 560 C C . GLN A 1 75 ? 18.568 -11.326 -19.254 1.00 60.84 75 GLN A C 1
ATOM 562 O O . GLN A 1 75 ? 18.943 -11.405 -20.424 1.00 60.84 75 GLN A O 1
ATOM 567 N N . HIS A 1 76 ? 19.205 -11.952 -18.260 1.00 57.16 76 HIS A N 1
ATOM 568 C CA . HIS A 1 76 ? 20.427 -12.742 -18.457 1.00 57.16 76 HIS A CA 1
ATOM 569 C C . HIS A 1 76 ? 20.224 -13.916 -19.427 1.00 57.16 76 HIS A C 1
ATOM 571 O O . HIS A 1 76 ? 21.095 -14.197 -20.246 1.00 57.16 76 HIS A O 1
ATOM 577 N N . VAL A 1 77 ? 19.053 -14.561 -19.409 1.00 52.06 77 VAL A N 1
ATOM 578 C CA . VAL A 1 77 ? 18.733 -15.662 -20.337 1.00 52.06 77 VAL A CA 1
ATOM 579 C C . VAL A 1 77 ? 18.582 -15.169 -21.784 1.00 52.06 77 VAL A C 1
ATOM 581 O O . VAL A 1 77 ? 18.897 -15.899 -22.723 1.00 52.06 77 VAL A O 1
ATOM 584 N N . ARG A 1 78 ? 18.149 -13.918 -22.001 1.00 42.59 78 ARG A N 1
ATOM 585 C CA . ARG A 1 78 ? 17.922 -13.365 -23.349 1.00 42.59 78 ARG A CA 1
ATOM 586 C C . ARG A 1 78 ? 19.210 -12.980 -24.083 1.00 42.59 78 ARG A C 1
ATOM 588 O O . ARG A 1 78 ? 19.218 -12.985 -25.311 1.00 42.59 78 ARG A O 1
ATOM 595 N N . PHE A 1 79 ? 20.287 -12.682 -23.358 1.00 49.66 79 PHE A N 1
ATOM 596 C CA . PHE A 1 79 ? 21.583 -12.319 -23.943 1.00 49.66 79 PHE A CA 1
ATOM 597 C C . PHE A 1 79 ? 22.428 -13.524 -24.402 1.00 49.66 79 PHE A C 1
ATOM 599 O O . PHE A 1 79 ? 23.458 -13.330 -25.037 1.00 49.66 79 PHE A O 1
ATOM 606 N N . LEU A 1 80 ? 21.982 -14.765 -24.163 1.00 47.34 80 LEU A N 1
ATOM 607 C CA . LEU A 1 80 ? 22.717 -15.989 -24.521 1.00 47.34 80 LEU A CA 1
ATOM 608 C C . LEU A 1 80 ? 22.390 -16.569 -25.916 1.00 47.34 80 LEU A C 1
ATOM 610 O O . LEU A 1 80 ? 22.775 -17.699 -26.207 1.00 47.34 80 LEU A O 1
ATOM 614 N N . HIS A 1 81 ? 21.720 -15.828 -26.805 1.00 38.88 81 HIS A N 1
ATOM 615 C CA . HIS A 1 81 ? 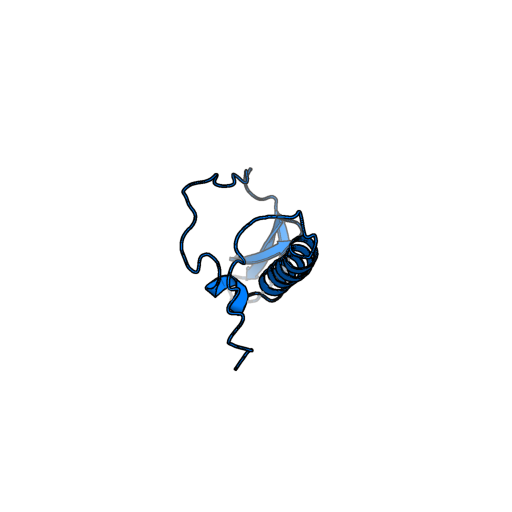21.563 -16.234 -28.210 1.00 38.88 81 HIS A CA 1
ATOM 616 C C . HIS A 1 81 ? 22.548 -15.472 -29.117 1.00 38.88 81 HIS A C 1
ATOM 618 O O . HIS A 1 81 ? 22.313 -14.294 -29.396 1.00 38.88 81 HIS A O 1
ATOM 624 N N . PRO A 1 82 ? 23.617 -16.113 -29.627 1.00 42.50 82 PRO A N 1
ATOM 625 C CA . PRO A 1 82 ? 24.517 -15.477 -30.577 1.00 42.50 82 PRO A CA 1
ATOM 626 C C . PRO A 1 82 ? 23.863 -15.459 -31.965 1.00 42.50 82 PRO A C 1
ATOM 628 O O . PRO A 1 82 ? 23.483 -16.498 -32.506 1.00 42.50 82 PRO A O 1
ATOM 631 N N . ARG A 1 83 ? 23.715 -14.269 -32.552 1.00 39.88 83 ARG A N 1
ATOM 632 C CA . ARG A 1 83 ? 23.664 -14.113 -34.009 1.00 39.88 83 ARG A CA 1
ATOM 633 C C . ARG A 1 83 ? 24.998 -13.530 -34.432 1.00 39.88 83 ARG A C 1
ATOM 635 O O . ARG A 1 83 ? 25.415 -12.500 -33.912 1.00 39.88 83 ARG A O 1
ATOM 642 N N . ASP A 1 84 ? 25.638 -14.251 -35.334 1.00 46.28 84 ASP A N 1
ATOM 643 C CA . ASP A 1 84 ? 26.968 -14.001 -35.861 1.00 46.28 84 ASP A CA 1
ATOM 644 C C . ASP A 1 84 ? 27.211 -12.525 -36.215 1.00 46.28 84 ASP A C 1
ATOM 646 O O . ASP A 1 84 ? 26.407 -11.896 -36.906 1.00 46.28 84 ASP A O 1
ATOM 650 N N . GLY A 1 85 ? 28.365 -12.000 -35.788 1.00 50.94 85 GLY A N 1
ATOM 651 C CA . GLY A 1 85 ? 28.998 -10.848 -36.438 1.00 50.94 85 GLY A CA 1
ATOM 652 C C . GLY A 1 85 ? 28.838 -9.461 -35.806 1.00 50.94 85 GLY A C 1
ATOM 653 O O . GLY A 1 85 ? 28.934 -8.481 -36.539 1.00 50.94 85 GLY A O 1
ATOM 654 N N . ALA A 1 86 ? 28.664 -9.328 -34.490 1.00 43.06 86 ALA A N 1
ATOM 655 C CA . ALA A 1 86 ? 28.856 -8.042 -33.809 1.00 43.06 86 ALA A CA 1
ATOM 656 C C . ALA A 1 86 ? 29.938 -8.159 -32.729 1.00 43.06 86 ALA A C 1
ATOM 658 O O . ALA A 1 86 ? 29.922 -9.096 -31.935 1.00 43.06 86 ALA A O 1
ATOM 659 N N . GLN A 1 87 ? 30.876 -7.208 -32.746 1.00 41.44 87 GLN A N 1
ATOM 660 C CA . GLN A 1 87 ? 31.921 -6.981 -31.745 1.00 41.44 87 GLN A CA 1
ATOM 661 C C . GLN A 1 87 ? 31.381 -7.229 -30.326 1.00 41.44 87 GLN A C 1
ATOM 663 O O . GLN A 1 87 ? 30.335 -6.679 -29.975 1.00 41.44 87 GLN A O 1
ATOM 668 N N . GLU A 1 88 ? 32.064 -8.069 -29.543 1.00 42.97 88 GLU A N 1
ATOM 669 C CA . GLU A 1 88 ? 31.616 -8.466 -28.204 1.00 42.97 88 GLU A CA 1
ATOM 670 C C . GLU A 1 88 ? 31.310 -7.233 -27.336 1.00 42.97 88 GLU A C 1
ATOM 672 O O . GLU A 1 88 ? 32.174 -6.360 -27.204 1.00 42.97 88 GLU A O 1
ATOM 677 N N . PRO A 1 89 ? 30.120 -7.123 -26.715 1.00 44.56 89 PRO A N 1
ATOM 678 C CA . PRO A 1 89 ? 29.978 -6.221 -25.591 1.00 44.56 89 PRO A CA 1
ATOM 679 C C . PRO A 1 89 ? 30.805 -6.811 -24.447 1.00 44.56 89 PRO A C 1
ATOM 681 O O . PRO A 1 89 ? 30.486 -7.877 -23.928 1.00 44.56 89 PRO A O 1
ATOM 684 N N . GLU A 1 90 ? 31.888 -6.136 -24.072 1.00 35.88 90 GLU A N 1
ATOM 685 C CA . GLU A 1 90 ? 32.643 -6.450 -22.863 1.00 35.88 90 GLU A CA 1
ATOM 686 C C . GLU A 1 90 ? 31.725 -6.210 -21.657 1.00 35.88 90 GLU A C 1
ATOM 688 O O . GLU A 1 90 ? 31.479 -5.080 -21.230 1.00 35.88 90 GLU A O 1
ATOM 693 N N . VAL A 1 91 ? 31.125 -7.290 -21.157 1.00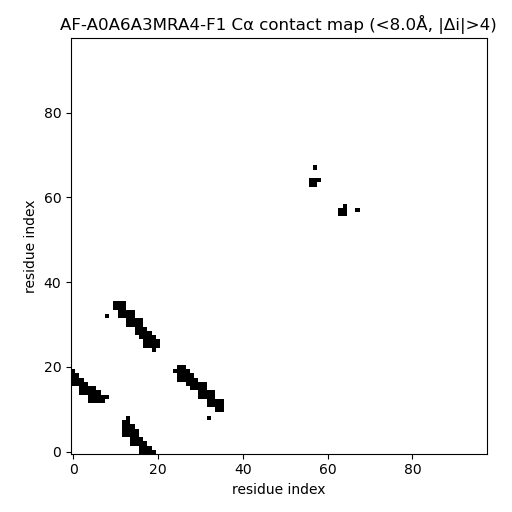 44.94 91 VAL A N 1
ATOM 694 C CA . VAL A 1 91 ? 30.218 -7.236 -20.016 1.00 44.94 91 VAL A CA 1
ATOM 695 C C . VAL A 1 91 ? 31.030 -7.394 -18.735 1.00 44.94 91 VAL A C 1
ATOM 697 O O . VAL A 1 91 ? 31.350 -8.502 -18.308 1.00 44.94 91 VAL A O 1
ATOM 700 N N . HIS A 1 92 ? 31.344 -6.276 -18.085 1.00 36.69 92 HIS A N 1
ATOM 701 C CA . HIS A 1 92 ? 31.891 -6.284 -16.731 1.00 36.69 92 HIS A CA 1
ATOM 702 C C . HIS A 1 92 ? 30.780 -6.534 -15.701 1.00 36.69 92 HIS A C 1
ATOM 704 O O . HIS A 1 92 ? 30.178 -5.600 -15.177 1.00 36.69 92 HIS A O 1
ATOM 710 N N . TYR A 1 93 ? 30.547 -7.800 -15.351 1.00 40.34 93 TYR A N 1
ATOM 711 C CA . TYR A 1 93 ? 29.893 -8.157 -14.087 1.00 40.34 93 TYR A CA 1
ATOM 712 C C . TYR A 1 93 ? 30.960 -8.309 -13.001 1.00 40.34 93 TYR A C 1
ATOM 714 O O . TYR A 1 93 ? 31.446 -9.402 -12.721 1.00 40.34 93 TYR A O 1
ATOM 722 N N . GLY A 1 94 ? 31.362 -7.187 -12.408 1.00 35.88 94 GLY A N 1
ATOM 723 C CA . GLY A 1 94 ? 32.341 -7.145 -11.325 1.00 35.88 94 GLY A CA 1
ATOM 724 C C . GLY A 1 94 ? 31.808 -6.390 -10.117 1.00 35.88 94 GLY A C 1
ATOM 725 O O . GLY A 1 94 ? 32.051 -5.195 -10.020 1.00 35.88 94 GLY A O 1
ATOM 726 N N . ALA A 1 95 ? 31.103 -7.117 -9.242 1.00 36.47 95 ALA A N 1
ATOM 727 C CA . ALA A 1 95 ? 30.788 -6.869 -7.821 1.00 36.47 95 ALA A CA 1
ATOM 728 C C . ALA A 1 95 ? 29.336 -7.324 -7.581 1.00 36.47 95 ALA A C 1
ATOM 730 O O . ALA A 1 95 ? 28.396 -6.548 -7.656 1.00 36.47 95 ALA A O 1
ATOM 731 N N . LEU A 1 96 ? 29.049 -8.622 -7.463 1.00 36.88 96 LEU A N 1
ATOM 732 C CA . LEU A 1 96 ? 29.360 -9.396 -6.258 1.00 36.88 96 LEU A CA 1
ATOM 733 C C . LEU A 1 96 ? 29.120 -8.548 -5.005 1.00 36.88 96 LEU A C 1
ATOM 735 O O . LEU A 1 96 ? 30.048 -7.971 -4.449 1.00 36.88 96 LEU A O 1
ATOM 739 N N . TRP A 1 97 ? 27.840 -8.475 -4.635 1.00 37.25 97 TRP A N 1
ATOM 740 C CA . TRP A 1 97 ? 27.326 -8.364 -3.273 1.00 37.25 97 TRP A CA 1
ATOM 741 C C . TRP A 1 97 ? 28.423 -8.445 -2.203 1.00 37.25 97 TRP A C 1
ATOM 743 O O . TRP A 1 97 ? 28.832 -9.540 -1.802 1.00 37.25 97 TRP A O 1
ATOM 753 N N . ARG A 1 98 ? 28.888 -7.287 -1.740 1.00 33.72 98 ARG A N 1
ATOM 754 C CA . ARG A 1 98 ? 29.529 -7.135 -0.441 1.00 33.72 98 ARG A CA 1
ATOM 755 C C . ARG A 1 98 ? 29.260 -5.744 0.112 1.00 33.72 98 ARG A C 1
ATOM 757 O O . ARG A 1 98 ? 29.230 -4.798 -0.703 1.00 33.72 98 ARG A O 1
#

Radius of gyration: 24.81 Å; Cα contacts (8 Å, |Δi|>4): 77; chains: 1; bounding box: 50×30×68 Å

InterPro domains:
  IPR001227 Acyl transferase domain superfamily [G3DSA:3.40.366.10] (27-91)
  IPR003965 Fatty acid synthase [PR01483] (31-50)
  IPR003965 Fatty acid synthase [PR01483] (52-75)
  IPR016035 Acyl transferase/acyl hydrolase/lysophospholipase [SSF52151] (39-72)
  IPR050830 Fungal fatty acid synthase [PTHR10982] (1-73)